Protein AF-A0A1C5CZY0-F1 (afdb_monomer_lite)

Secondary structure (DSSP, 8-state):
-----SS-SS--TT-TT--HHHHHHHHHHHHHHHHHHHHHHTTTTT---------S--STTTTTGGG-GGGS-GGGS--S--EEE-SSS-EEEPPPPPP-

Radius of gyration: 21.41 Å; chains: 1; bounding box: 54×57×52 Å

Sequence (100 aa):
MGGQGLGRLCAKPDDQGCCGLHAYGRAKLANLTYTLDLAQRLKGDGISVFAADPGGAVTAMTSGTMSSSRVVAPWLRPEGPWSLTFGPTLTVFAPRPDRP

pLDDT: mean 75.46, std 17.88, range [37.41, 98.31]

Foldseek 3Di:
DDDPPDPVPPDDPPCLFDAQQNVVVVVVVVVVVVQVVVQVVCVPVPDDTDDDDPPPDPDPVCVCCVVDPSNDRPVPDPDDDWDWDDDVDTDIDDDDDDDD

Structure (mmCIF, N/CA/C/O backbone):
data_AF-A0A1C5CZY0-F1
#
_entry.id   AF-A0A1C5CZY0-F1
#
loop_
_atom_site.group_PDB
_atom_site.id
_atom_site.type_symbol
_atom_site.label_atom_id
_atom_site.label_alt_id
_atom_site.label_comp_id
_atom_site.label_asym_id
_atom_site.label_entity_id
_atom_site.label_seq_id
_atom_site.pdbx_PDB_ins_code
_atom_site.Cartn_x
_atom_site.Cartn_y
_atom_site.Cartn_z
_atom_site.occupancy
_atom_site.B_iso_or_equiv
_atom_site.auth_seq_id
_atom_site.auth_comp_id
_atom_site.auth_asym_id
_atom_site.auth_atom_id
_atom_site.pdbx_PDB_model_num
ATOM 1 N N . MET A 1 1 ? -6.464 33.498 1.279 1.00 37.41 1 MET A N 1
ATOM 2 C CA . MET A 1 1 ? -7.053 32.326 0.590 1.00 37.41 1 MET A CA 1
ATOM 3 C C . MET A 1 1 ? -5.924 31.580 -0.110 1.00 37.41 1 MET A C 1
ATOM 5 O O . MET A 1 1 ? -5.470 32.035 -1.147 1.00 37.41 1 MET A O 1
ATOM 9 N N . GLY A 1 2 ? -5.379 30.523 0.501 1.00 38.50 2 GLY A N 1
ATOM 10 C CA . GLY A 1 2 ? -4.211 29.799 -0.014 1.00 38.50 2 GLY A CA 1
ATOM 11 C C . GLY A 1 2 ? -4.396 28.296 0.161 1.00 38.50 2 GLY A C 1
ATOM 12 O O . GLY A 1 2 ? -4.302 27.796 1.274 1.00 38.50 2 GLY A O 1
ATOM 13 N N . GLY A 1 3 ? -4.693 27.598 -0.935 1.00 40.91 3 GLY A N 1
ATOM 14 C CA . GLY A 1 3 ? -4.946 26.156 -0.974 1.00 40.91 3 GLY A CA 1
ATOM 15 C C . GLY A 1 3 ? -4.236 25.499 -2.156 1.00 40.91 3 GLY A C 1
ATOM 16 O O . GLY A 1 3 ? -4.886 24.945 -3.028 1.00 40.91 3 GLY A O 1
ATOM 17 N N . GLN A 1 4 ? -2.904 25.605 -2.213 1.00 45.34 4 GLN A N 1
ATOM 18 C CA . GLN A 1 4 ? -2.066 25.088 -3.316 1.00 45.34 4 GLN A CA 1
ATOM 19 C C . GLN A 1 4 ? -0.979 24.104 -2.820 1.00 45.34 4 GLN A C 1
ATOM 21 O O . GLN A 1 4 ? 0.080 23.977 -3.430 1.00 45.34 4 GLN A O 1
ATOM 26 N N . GLY A 1 5 ? -1.200 23.432 -1.683 1.00 45.41 5 GLY A N 1
ATOM 27 C CA . GLY A 1 5 ? -0.142 22.705 -0.960 1.00 45.41 5 GLY A CA 1
ATOM 28 C C . GLY A 1 5 ? -0.131 21.173 -1.044 1.00 45.41 5 GLY A C 1
ATOM 29 O O . GLY A 1 5 ? 0.789 20.577 -0.501 1.00 45.41 5 GLY A O 1
ATOM 30 N N . LEU A 1 6 ? -1.109 20.512 -1.677 1.00 47.62 6 LEU A N 1
ATOM 31 C CA . LEU A 1 6 ? -1.291 19.051 -1.523 1.00 47.62 6 LEU A CA 1
ATOM 32 C C . LEU A 1 6 ? -1.113 18.203 -2.796 1.00 47.62 6 LEU A C 1
ATOM 34 O O . LEU A 1 6 ? -1.116 16.981 -2.707 1.00 47.62 6 LEU A O 1
ATOM 38 N N . GLY A 1 7 ? -0.885 18.815 -3.963 1.00 38.94 7 GLY A N 1
ATOM 39 C CA . GLY A 1 7 ? -0.710 18.093 -5.238 1.00 38.94 7 GLY A CA 1
ATOM 40 C C . GLY A 1 7 ? 0.737 17.913 -5.720 1.00 38.94 7 GLY A C 1
ATOM 41 O O . GLY A 1 7 ? 0.964 17.327 -6.772 1.00 38.94 7 GLY A O 1
ATOM 42 N N . ARG A 1 8 ? 1.736 18.431 -4.994 1.00 48.31 8 ARG A N 1
ATOM 43 C CA . ARG A 1 8 ? 3.122 18.582 -5.479 1.00 48.31 8 ARG A CA 1
ATOM 44 C C . ARG A 1 8 ? 4.098 17.660 -4.755 1.00 48.31 8 ARG A C 1
ATOM 46 O O . ARG A 1 8 ? 5.094 18.118 -4.209 1.00 48.31 8 ARG A O 1
ATOM 53 N N . LEU A 1 9 ? 3.794 16.366 -4.704 1.00 53.12 9 LEU A N 1
ATOM 54 C CA . LEU A 1 9 ? 4.734 15.402 -4.127 1.00 53.12 9 LEU A CA 1
ATOM 55 C C . LEU A 1 9 ? 5.623 14.727 -5.171 1.00 53.12 9 LEU A C 1
ATOM 57 O O . LEU A 1 9 ? 6.772 14.475 -4.838 1.00 53.12 9 LEU A O 1
ATOM 61 N N . CYS A 1 10 ? 5.163 14.532 -6.412 1.00 52.97 10 CYS A N 1
ATOM 62 C CA . CYS A 1 10 ? 5.999 14.110 -7.546 1.00 52.97 10 CYS A CA 1
ATOM 63 C C . CYS A 1 10 ? 5.348 14.601 -8.854 1.00 52.97 10 CYS A C 1
ATOM 65 O O . CYS A 1 10 ? 4.599 13.867 -9.491 1.00 52.97 10 CYS A O 1
ATOM 67 N N . ALA A 1 11 ? 5.528 15.877 -9.200 1.00 48.94 11 ALA A N 1
ATOM 68 C CA . ALA A 1 11 ? 4.961 16.456 -10.421 1.00 48.94 11 ALA A CA 1
ATOM 69 C C . ALA A 1 11 ? 5.825 17.620 -10.923 1.00 48.94 11 ALA A C 1
ATOM 71 O O . ALA A 1 11 ? 5.367 18.757 -11.053 1.00 48.94 11 ALA A O 1
ATOM 72 N N . LYS A 1 12 ? 7.096 17.334 -11.201 1.00 47.56 12 LYS A N 1
ATOM 73 C CA . LYS A 1 12 ? 7.843 18.046 -12.228 1.00 47.56 12 LYS A CA 1
ATOM 74 C C . LYS A 1 12 ? 8.507 17.047 -13.185 1.00 47.56 12 LYS A C 1
ATOM 76 O O . LYS A 1 12 ? 8.934 15.981 -12.744 1.00 47.56 12 LYS A O 1
ATOM 81 N N . PRO A 1 13 ? 8.556 17.355 -14.494 1.00 44.75 13 PRO A N 1
ATOM 82 C CA . PRO A 1 13 ? 9.091 16.457 -15.520 1.00 44.75 13 PRO A CA 1
ATOM 83 C C . PRO A 1 13 ? 10.607 16.193 -15.407 1.00 44.75 13 PRO A C 1
ATOM 85 O O . PRO A 1 13 ? 11.113 15.328 -16.116 1.00 44.75 13 PRO A O 1
ATOM 88 N N . ASP A 1 14 ? 11.312 16.884 -14.507 1.00 54.09 14 ASP A N 1
ATOM 89 C CA . ASP A 1 14 ? 12.742 16.764 -14.204 1.00 54.09 14 ASP A CA 1
ATOM 90 C C . ASP A 1 14 ? 13.054 16.222 -12.788 1.00 54.09 14 ASP A C 1
ATOM 92 O O . ASP A 1 14 ? 14.227 16.119 -12.427 1.00 54.09 14 ASP A O 1
ATOM 96 N N . ASP A 1 15 ? 12.053 15.799 -11.999 1.00 53.56 15 ASP A N 1
ATOM 97 C CA . ASP A 1 15 ? 12.274 15.169 -10.686 1.00 53.56 15 ASP A CA 1
ATOM 98 C C . ASP A 1 15 ? 12.835 13.738 -10.853 1.00 53.56 15 ASP A C 1
ATOM 100 O O . ASP A 1 15 ? 12.128 12.735 -10.736 1.00 53.56 15 ASP A O 1
ATOM 104 N N . GLN A 1 16 ? 14.145 13.624 -11.082 1.00 53.25 16 GLN A N 1
ATOM 105 C CA . GLN A 1 16 ? 14.907 12.366 -11.183 1.00 53.25 16 GLN A CA 1
ATOM 106 C C . GLN A 1 16 ? 14.890 11.504 -9.892 1.00 53.25 16 GLN A C 1
ATOM 108 O O . GLN A 1 16 ? 15.578 10.491 -9.813 1.00 53.25 16 GLN A O 1
ATOM 113 N N . GLY A 1 17 ? 14.109 11.868 -8.867 1.00 55.59 17 GLY A N 1
ATOM 114 C CA . GLY A 1 17 ? 14.106 11.219 -7.550 1.00 55.59 17 GLY A CA 1
ATOM 115 C C . GLY A 1 17 ? 12.846 10.430 -7.177 1.00 55.59 17 GLY A C 1
ATOM 116 O O . GLY A 1 17 ? 12.878 9.698 -6.192 1.00 55.59 17 GLY A O 1
ATOM 117 N N . CYS A 1 18 ? 11.733 10.544 -7.914 1.00 64.31 18 CYS A N 1
ATOM 118 C CA . CYS A 1 18 ? 10.476 9.887 -7.532 1.00 64.31 18 CYS A CA 1
ATOM 119 C C . CYS A 1 18 ? 9.950 8.954 -8.627 1.00 64.31 18 CYS A C 1
ATOM 121 O O . CYS A 1 18 ? 9.295 9.380 -9.575 1.00 64.31 18 CYS A O 1
ATOM 123 N N . CYS A 1 19 ? 10.220 7.657 -8.487 1.00 81.31 19 CYS A N 1
ATOM 124 C CA . CYS A 1 19 ? 9.630 6.630 -9.342 1.00 81.31 19 CYS A CA 1
ATOM 125 C C . CYS A 1 19 ? 8.213 6.239 -8.889 1.00 81.31 19 CYS A C 1
ATOM 127 O O . CYS A 1 19 ? 7.793 6.527 -7.766 1.00 81.31 19 CYS A O 1
ATOM 129 N N . GLY A 1 20 ? 7.481 5.536 -9.757 1.00 83.44 20 GLY A N 1
ATOM 130 C CA . GLY A 1 20 ? 6.131 5.045 -9.473 1.00 83.44 20 GLY A CA 1
ATOM 131 C C . GLY A 1 20 ? 6.052 4.205 -8.193 1.00 83.44 20 GLY A C 1
ATOM 132 O O . GLY A 1 20 ? 5.158 4.433 -7.382 1.00 83.44 20 GLY A O 1
ATOM 133 N N . LEU A 1 21 ? 7.021 3.312 -7.947 1.00 86.06 21 LEU A N 1
ATOM 134 C CA . LEU A 1 21 ? 7.091 2.542 -6.698 1.00 86.06 21 LEU A CA 1
ATOM 135 C C . LEU A 1 21 ? 7.399 3.408 -5.477 1.00 86.06 21 LEU A C 1
ATOM 137 O O . LEU A 1 21 ? 6.932 3.093 -4.389 1.00 86.06 21 LEU A O 1
ATOM 141 N N . HIS A 1 22 ? 8.136 4.508 -5.631 1.00 85.75 22 HIS A N 1
ATOM 142 C CA . HIS A 1 22 ? 8.411 5.423 -4.525 1.00 85.75 22 HIS A CA 1
ATOM 143 C C . HIS A 1 22 ? 7.146 6.188 -4.110 1.00 85.75 22 HIS A C 1
ATOM 145 O O . HIS A 1 22 ? 6.787 6.208 -2.931 1.00 85.75 22 HIS A O 1
ATOM 151 N N . ALA A 1 23 ? 6.421 6.759 -5.077 1.00 87.50 23 ALA A N 1
ATOM 152 C CA . ALA A 1 23 ? 5.139 7.411 -4.815 1.00 87.50 23 ALA A CA 1
ATOM 153 C C . ALA A 1 23 ? 4.109 6.424 -4.233 1.00 87.50 23 ALA A C 1
ATOM 155 O O . ALA A 1 23 ? 3.464 6.721 -3.225 1.00 87.50 23 ALA A O 1
ATOM 156 N N . TYR A 1 24 ? 4.005 5.228 -4.821 1.00 87.81 24 TYR A N 1
ATOM 157 C CA . TYR A 1 24 ? 3.128 4.159 -4.341 1.00 87.81 24 TYR A CA 1
ATOM 158 C C . TYR A 1 24 ? 3.504 3.690 -2.930 1.00 87.81 24 TYR A C 1
ATOM 160 O O . TYR A 1 24 ? 2.637 3.567 -2.066 1.00 87.81 24 TYR A O 1
ATOM 168 N N . GLY A 1 25 ? 4.800 3.504 -2.665 1.00 90.50 25 GLY A N 1
ATOM 169 C CA . GLY A 1 25 ? 5.328 3.116 -1.361 1.00 90.50 25 GLY A CA 1
ATOM 170 C C . GLY A 1 25 ? 4.965 4.124 -0.274 1.00 90.50 25 GLY A C 1
ATOM 171 O O . GLY A 1 25 ? 4.471 3.736 0.780 1.00 90.50 25 GLY A O 1
ATOM 172 N N 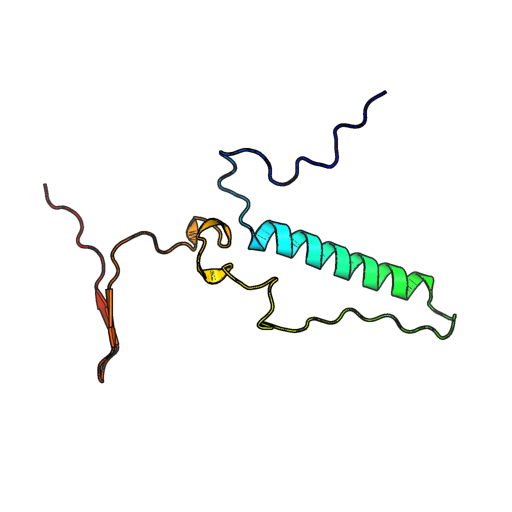. ARG A 1 26 ? 5.093 5.429 -0.548 1.00 92.81 26 ARG A N 1
ATOM 173 C CA . ARG A 1 26 ? 4.665 6.477 0.394 1.00 92.81 26 ARG A CA 1
ATOM 174 C C . ARG A 1 26 ? 3.170 6.428 0.696 1.00 92.81 26 ARG A C 1
ATOM 176 O O . ARG A 1 26 ? 2.785 6.572 1.854 1.00 92.81 26 ARG A O 1
ATOM 183 N N . ALA A 1 27 ? 2.336 6.213 -0.319 1.00 93.00 27 ALA A N 1
ATOM 184 C CA . ALA A 1 27 ? 0.894 6.083 -0.122 1.00 93.00 27 ALA A CA 1
ATOM 185 C C . ALA A 1 27 ? 0.546 4.844 0.724 1.00 93.00 27 ALA A C 1
ATOM 187 O O . ALA A 1 27 ? -0.276 4.927 1.636 1.00 93.00 27 ALA A O 1
ATOM 188 N N . LYS A 1 28 ? 1.208 3.707 0.477 1.00 91.94 28 LYS A N 1
ATOM 189 C CA . LYS A 1 28 ? 1.025 2.480 1.266 1.00 91.94 28 LYS A CA 1
ATOM 190 C C . LYS A 1 28 ? 1.500 2.632 2.706 1.00 91.94 28 LYS A C 1
ATOM 192 O O . LYS A 1 28 ? 0.804 2.175 3.607 1.00 91.94 28 LYS A O 1
ATOM 197 N N . LEU A 1 29 ? 2.615 3.323 2.934 1.00 95.56 29 LEU A N 1
ATOM 198 C CA . LEU A 1 29 ? 3.066 3.652 4.284 1.00 95.56 29 LEU A CA 1
ATOM 199 C C . LEU A 1 29 ? 2.042 4.522 5.010 1.00 95.56 29 LEU A C 1
ATOM 201 O O . LEU A 1 29 ? 1.668 4.177 6.121 1.00 95.56 29 LEU A O 1
ATOM 205 N N . ALA A 1 30 ? 1.515 5.572 4.374 1.00 96.31 30 ALA A N 1
ATOM 206 C CA . ALA A 1 30 ? 0.466 6.398 4.976 1.00 96.31 30 ALA A CA 1
ATOM 207 C C . ALA A 1 30 ? -0.789 5.582 5.342 1.00 96.31 30 ALA A C 1
ATOM 209 O O . ALA A 1 30 ? -1.352 5.775 6.418 1.00 96.31 30 ALA A O 1
ATOM 210 N N . ASN A 1 31 ? -1.192 4.635 4.486 1.00 95.50 31 ASN A N 1
ATOM 211 C CA . ASN A 1 31 ? -2.284 3.708 4.786 1.00 95.50 31 ASN A CA 1
ATOM 212 C C . ASN A 1 31 ? -1.992 2.836 6.025 1.00 95.50 31 ASN A C 1
ATOM 214 O O . ASN A 1 31 ? -2.871 2.654 6.866 1.00 95.50 31 ASN A O 1
ATOM 218 N N . LEU A 1 32 ? -0.762 2.328 6.177 1.00 97.19 32 LEU A N 1
ATOM 219 C CA . LEU A 1 32 ? -0.357 1.573 7.370 1.00 97.19 32 LEU A CA 1
ATOM 220 C C . LEU A 1 32 ? -0.388 2.440 8.630 1.00 97.19 32 LEU A C 1
ATOM 222 O O . LEU A 1 32 ? -0.962 2.026 9.634 1.00 97.19 32 LEU A O 1
ATOM 226 N N . THR A 1 33 ? 0.167 3.653 8.577 1.00 98.19 33 THR A N 1
ATOM 227 C CA . THR A 1 33 ? 0.153 4.572 9.723 1.00 98.19 33 THR A CA 1
ATOM 228 C C . THR A 1 33 ? -1.275 4.898 10.148 1.00 98.19 33 THR A C 1
ATOM 230 O O . THR A 1 33 ? -1.581 4.887 11.337 1.00 98.19 33 THR A O 1
ATOM 233 N N . TYR A 1 34 ? -2.165 5.127 9.179 1.00 98.00 34 TYR A N 1
ATOM 234 C CA . TYR A 1 34 ? -3.581 5.364 9.438 1.00 98.00 34 TYR A CA 1
ATOM 235 C C . TYR A 1 34 ? -4.274 4.147 10.059 1.00 98.00 34 TYR A C 1
ATOM 237 O O . TYR A 1 34 ? -5.031 4.294 11.011 1.00 98.00 34 TYR A O 1
ATOM 245 N N . THR A 1 35 ? -3.989 2.941 9.564 1.00 98.25 35 THR A N 1
ATOM 246 C CA . THR A 1 35 ? -4.546 1.697 10.118 1.00 98.25 35 THR A CA 1
ATOM 247 C C . THR A 1 35 ? -4.151 1.526 11.588 1.00 98.25 35 THR A C 1
ATOM 249 O O . THR A 1 35 ? -4.989 1.17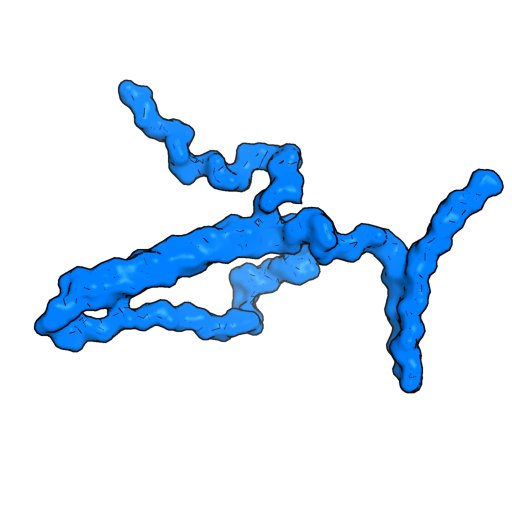8 12.417 1.00 98.25 35 THR A O 1
ATOM 252 N N . LEU A 1 36 ? -2.887 1.809 11.925 1.00 98.00 36 LEU A N 1
ATOM 253 C CA . LEU A 1 36 ? -2.383 1.739 13.298 1.00 98.00 36 LEU A CA 1
ATOM 254 C C . LEU A 1 36 ? -3.021 2.801 14.205 1.00 98.00 36 LEU A C 1
ATOM 256 O O . LEU A 1 36 ? -3.409 2.483 15.327 1.00 98.00 36 LEU A O 1
ATOM 260 N N . ASP A 1 37 ? -3.171 4.037 13.721 1.00 98.31 37 ASP A N 1
ATOM 261 C CA . ASP A 1 37 ? -3.866 5.108 14.448 1.00 98.31 37 ASP A CA 1
ATOM 262 C C . ASP A 1 37 ? -5.347 4.760 14.679 1.00 98.31 37 ASP A C 1
ATOM 264 O O . ASP A 1 37 ? -5.863 4.894 15.789 1.00 98.31 37 ASP A O 1
ATOM 268 N N . LEU A 1 38 ? -6.026 4.219 13.665 1.00 98.06 38 LEU A N 1
ATOM 269 C CA . LEU A 1 38 ? -7.416 3.780 13.775 1.00 98.06 38 LEU A CA 1
ATOM 270 C C . LEU A 1 38 ? -7.576 2.644 14.794 1.00 98.06 38 LEU A C 1
ATOM 272 O O . LEU A 1 38 ? -8.504 2.674 15.601 1.00 98.06 38 LEU A O 1
ATOM 276 N N . ALA A 1 39 ? -6.652 1.680 14.804 1.00 98.31 39 ALA A N 1
ATOM 277 C CA . ALA A 1 39 ? -6.641 0.605 15.792 1.00 98.31 39 ALA A CA 1
ATOM 278 C C . ALA A 1 39 ? -6.494 1.136 17.229 1.00 98.31 39 ALA A C 1
ATOM 280 O O . ALA A 1 39 ? -7.101 0.592 18.149 1.00 98.31 39 ALA A O 1
ATOM 281 N N . GLN A 1 40 ? -5.719 2.208 17.435 1.00 98.06 40 GLN A N 1
ATOM 282 C CA . GLN A 1 40 ? -5.601 2.849 18.748 1.00 98.06 40 GLN A CA 1
ATOM 283 C C . GLN A 1 40 ? -6.889 3.563 19.161 1.00 98.06 40 GLN A C 1
ATOM 285 O O . GLN A 1 40 ? -7.291 3.454 20.318 1.00 98.06 40 GLN A O 1
ATOM 290 N N . ARG A 1 41 ? -7.548 4.265 18.233 1.00 97.94 41 ARG A N 1
ATOM 291 C CA . ARG A 1 41 ? -8.791 5.002 18.514 1.00 97.94 41 ARG A CA 1
ATOM 292 C C . ARG A 1 41 ? -9.961 4.094 18.877 1.00 97.94 41 ARG A C 1
ATOM 294 O O . ARG A 1 41 ? -10.754 4.475 19.723 1.00 97.94 41 ARG A O 1
ATOM 301 N N . LEU A 1 42 ? -10.047 2.917 18.257 1.00 98.12 42 LEU A N 1
ATOM 302 C CA . LEU A 1 42 ? -11.124 1.940 18.482 1.00 98.12 42 LEU A CA 1
ATOM 303 C C . LEU A 1 42 ? -10.788 0.915 19.576 1.00 98.12 42 LEU A C 1
ATOM 305 O O . LEU A 1 42 ? -11.467 -0.103 19.743 1.00 98.12 42 LEU A O 1
ATOM 309 N N . LYS A 1 43 ? -9.699 1.139 20.318 1.00 96.69 43 LYS A N 1
ATOM 310 C CA . LYS A 1 43 ? -9.267 0.228 21.370 1.00 96.69 43 LYS A CA 1
ATOM 311 C C . LYS A 1 43 ? -10.288 0.232 22.509 1.00 96.69 43 LYS A C 1
ATOM 313 O O . LYS A 1 43 ? -10.427 1.220 23.218 1.00 96.69 43 LYS A O 1
ATOM 318 N N . GLY A 1 44 ? -10.920 -0.918 22.731 1.00 96.19 44 GLY A N 1
ATOM 319 C CA . GLY A 1 44 ? -11.961 -1.092 23.752 1.00 96.19 44 GLY A CA 1
ATOM 320 C C . GLY A 1 44 ? -13.375 -1.197 23.180 1.00 96.19 44 GLY A C 1
ATOM 321 O O . GLY A 1 44 ? -14.260 -1.670 23.883 1.00 96.19 44 GLY A O 1
ATOM 322 N N . ASP A 1 45 ? -13.560 -0.895 21.892 1.00 96.81 45 ASP A N 1
ATOM 323 C CA . ASP A 1 45 ? -14.871 -0.933 21.227 1.00 96.81 45 ASP A CA 1
ATOM 324 C C . ASP A 1 45 ? -15.235 -2.332 20.688 1.00 96.81 45 ASP A C 1
ATOM 326 O O . ASP A 1 45 ? -16.242 -2.511 20.007 1.00 96.81 45 ASP A O 1
ATOM 330 N N . GLY A 1 46 ? -14.395 -3.343 20.942 1.00 96.69 46 GLY A N 1
ATOM 331 C CA . GLY A 1 46 ? -14.558 -4.701 20.406 1.00 96.69 46 GLY A CA 1
ATOM 332 C C . GLY A 1 46 ? -14.240 -4.842 18.908 1.00 96.69 46 GLY A C 1
ATOM 333 O O . GLY A 1 46 ? -14.419 -5.921 18.348 1.00 96.69 46 GLY A O 1
ATOM 334 N N . ILE A 1 47 ? -13.745 -3.783 18.257 1.00 97.44 47 ILE A N 1
ATOM 335 C CA . ILE A 1 47 ? -13.400 -3.760 16.828 1.00 97.44 47 ILE A CA 1
ATOM 336 C C . ILE A 1 47 ? -11.903 -4.033 16.642 1.00 97.44 47 ILE A C 1
ATOM 338 O O . ILE A 1 47 ? -11.060 -3.428 17.300 1.00 97.44 47 ILE A O 1
ATOM 342 N N . SER A 1 48 ? -11.567 -4.922 15.704 1.00 96.69 48 SER A N 1
ATOM 343 C CA . SER A 1 48 ? -10.184 -5.176 15.276 1.00 96.69 48 SER A CA 1
ATOM 344 C C . SER A 1 48 ? -9.932 -4.588 13.890 1.00 96.69 48 SER A C 1
ATOM 346 O O . SER A 1 48 ? -10.762 -4.732 12.994 1.00 96.69 48 SER A O 1
ATOM 348 N N . VAL A 1 49 ? -8.780 -3.943 13.707 1.00 97.69 49 VAL A N 1
ATOM 349 C CA . VAL A 1 49 ? -8.411 -3.250 12.465 1.00 97.69 49 VAL A CA 1
ATOM 350 C C . VAL A 1 49 ? -7.121 -3.852 11.916 1.00 97.69 49 VAL A C 1
ATOM 352 O O . VAL A 1 49 ? -6.141 -3.990 12.647 1.00 97.69 49 VAL A O 1
ATOM 355 N N . PHE A 1 50 ? -7.109 -4.183 10.624 1.00 96.25 50 PHE A N 1
ATOM 356 C CA . PHE A 1 50 ? -5.972 -4.816 9.958 1.00 96.25 50 PHE A CA 1
ATOM 357 C C . PHE A 1 50 ? -5.685 -4.165 8.607 1.00 96.25 50 PHE A C 1
ATOM 359 O O . PHE A 1 50 ? -6.604 -3.811 7.869 1.00 96.25 50 PHE A O 1
ATOM 366 N N . ALA A 1 51 ? -4.402 -4.072 8.261 1.00 95.94 51 ALA A N 1
ATOM 367 C CA . ALA A 1 51 ? -3.964 -3.807 6.900 1.00 95.94 51 ALA A CA 1
ATOM 368 C C . ALA A 1 51 ? -3.546 -5.132 6.258 1.00 95.94 51 ALA A C 1
ATOM 370 O O . ALA A 1 51 ? -2.784 -5.893 6.851 1.00 95.94 51 ALA A O 1
ATOM 371 N N . ALA A 1 52 ? -4.032 -5.391 5.048 1.00 93.44 52 ALA A N 1
ATOM 372 C CA . ALA A 1 52 ? -3.685 -6.576 4.278 1.00 93.44 52 ALA A CA 1
ATOM 373 C C . ALA A 1 52 ? -2.889 -6.179 3.033 1.00 93.44 52 ALA A C 1
ATOM 375 O O . ALA A 1 52 ? -3.241 -5.218 2.341 1.00 93.44 52 ALA A O 1
ATOM 376 N N . ASP A 1 53 ? -1.836 -6.939 2.744 1.00 90.75 53 ASP A N 1
ATOM 377 C CA . ASP A 1 53 ? -1.117 -6.862 1.479 1.00 90.75 53 ASP A CA 1
ATOM 378 C C . ASP A 1 53 ? -1.467 -8.090 0.624 1.00 90.75 53 ASP A C 1
ATOM 380 O O . ASP A 1 53 ? -1.260 -9.218 1.073 1.00 90.75 53 ASP A O 1
ATOM 384 N N . PRO A 1 54 ? -2.024 -7.905 -0.585 1.00 87.69 54 PRO A N 1
ATOM 385 C CA . PRO A 1 54 ? -2.404 -9.015 -1.455 1.00 87.69 54 PRO A CA 1
ATOM 386 C C . PRO A 1 54 ? -1.208 -9.657 -2.185 1.00 87.69 54 PRO A C 1
ATOM 388 O O . PRO A 1 54 ? -1.413 -10.552 -3.005 1.00 87.69 54 PRO A O 1
ATOM 391 N N . GLY A 1 55 ? 0.026 -9.203 -1.942 1.00 86.06 55 GLY A N 1
ATOM 392 C CA . GLY A 1 55 ? 1.209 -9.624 -2.681 1.00 86.06 55 GLY A CA 1
ATOM 393 C C . GLY A 1 55 ? 1.206 -9.157 -4.141 1.00 86.06 55 GLY A C 1
ATOM 394 O O . GLY A 1 55 ? 0.473 -8.247 -4.539 1.00 86.06 55 GLY A O 1
ATOM 395 N N . GLY A 1 56 ? 2.042 -9.795 -4.967 1.00 81.88 56 GLY A N 1
ATOM 396 C CA . GLY A 1 56 ? 2.158 -9.539 -6.409 1.00 81.88 56 GLY A CA 1
ATOM 397 C C . GLY A 1 56 ? 0.962 -10.055 -7.215 1.00 81.88 56 GLY A C 1
ATOM 398 O O . GLY A 1 56 ? 1.119 -10.922 -8.071 1.00 81.88 56 GLY A O 1
ATOM 399 N N . ALA A 1 57 ? -0.238 -9.554 -6.928 1.00 85.50 57 ALA A N 1
ATOM 400 C CA . ALA A 1 57 ? -1.467 -9.987 -7.578 1.00 85.50 57 ALA A CA 1
ATOM 401 C C . ALA A 1 57 ? -1.534 -9.523 -9.043 1.00 85.50 57 ALA A C 1
ATOM 403 O O . ALA A 1 57 ? -1.307 -8.351 -9.366 1.00 85.50 57 ALA A O 1
ATOM 404 N N . VAL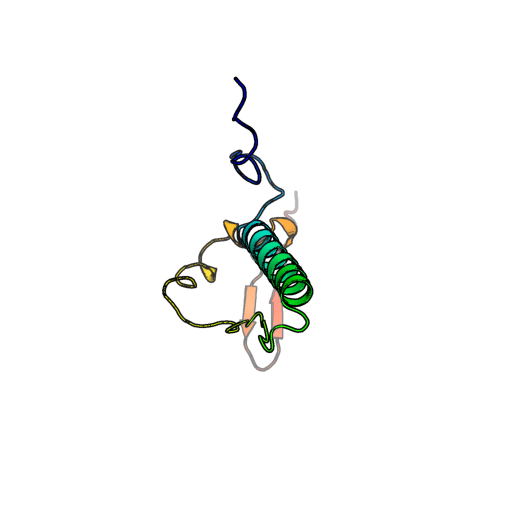 A 1 58 ? -1.902 -10.441 -9.939 1.00 85.81 58 VAL A N 1
ATOM 405 C CA . VAL A 1 58 ? -2.096 -10.154 -11.366 1.00 85.81 58 VAL A CA 1
ATOM 406 C C . VAL A 1 58 ? -3.486 -9.552 -11.554 1.00 85.81 58 VAL A C 1
ATOM 408 O O . VAL A 1 58 ? -4.491 -10.256 -11.595 1.00 85.81 58 VAL A O 1
ATOM 411 N N . THR A 1 59 ? -3.542 -8.225 -11.619 1.00 84.94 59 THR A N 1
ATOM 412 C CA . THR A 1 59 ? -4.774 -7.445 -11.786 1.00 84.94 59 THR A CA 1
ATOM 413 C C . THR A 1 59 ? -4.522 -6.310 -12.775 1.00 84.94 59 THR A C 1
ATOM 415 O O . THR A 1 59 ? -3.377 -6.017 -13.116 1.00 84.94 59 THR A O 1
ATOM 418 N N . ALA A 1 60 ? -5.572 -5.600 -13.192 1.00 88.62 60 ALA A N 1
ATOM 419 C CA . ALA A 1 60 ? -5.415 -4.411 -14.033 1.00 88.62 60 ALA A CA 1
ATOM 420 C C . ALA A 1 60 ? -4.503 -3.332 -13.401 1.00 88.62 60 ALA A C 1
ATOM 422 O O . ALA A 1 60 ? -3.885 -2.563 -14.130 1.00 88.62 60 ALA A O 1
ATOM 423 N N . MET A 1 61 ? -4.365 -3.296 -12.065 1.00 80.50 61 MET A N 1
ATOM 424 C CA . MET A 1 61 ? -3.447 -2.384 -11.362 1.00 80.50 61 MET A CA 1
ATOM 425 C C . MET A 1 61 ? -1.970 -2.680 -11.668 1.00 80.50 61 MET A C 1
ATOM 427 O O . MET A 1 61 ? -1.156 -1.760 -11.662 1.00 80.50 61 MET A O 1
ATOM 431 N N . THR A 1 62 ? -1.624 -3.948 -11.914 1.00 80.00 62 THR A N 1
ATOM 432 C CA . THR A 1 62 ? -0.249 -4.399 -12.185 1.00 80.00 62 THR A CA 1
ATOM 433 C C . THR A 1 62 ? 0.047 -4.560 -13.682 1.00 80.00 62 THR A C 1
ATOM 435 O O . THR A 1 62 ? 1.201 -4.769 -14.071 1.00 80.00 62 THR A O 1
ATOM 438 N N . SER A 1 63 ? -0.961 -4.405 -14.552 1.00 81.06 63 SER A N 1
ATOM 439 C CA . SER A 1 63 ? -0.783 -4.400 -16.008 1.00 81.06 63 SER A CA 1
ATOM 440 C C . SER A 1 63 ? 0.126 -3.254 -16.456 1.00 81.06 63 SER A C 1
ATOM 442 O O . SER A 1 63 ? -0.117 -2.085 -16.171 1.00 81.06 63 SER A O 1
ATOM 444 N N . GLY A 1 64 ? 1.194 -3.591 -17.182 1.00 74.19 64 GLY A N 1
ATOM 445 C CA . GLY A 1 64 ? 2.152 -2.616 -17.714 1.00 74.19 64 GLY A CA 1
ATOM 446 C C . GLY A 1 64 ? 3.116 -2.022 -16.679 1.00 74.19 64 GLY A C 1
ATOM 447 O O . GLY A 1 64 ? 4.042 -1.310 -17.065 1.00 74.19 64 GLY A O 1
ATOM 448 N N . THR A 1 65 ? 2.978 -2.351 -15.387 1.00 74.69 65 THR A N 1
ATOM 449 C CA . THR A 1 65 ? 3.901 -1.909 -14.327 1.00 74.69 65 THR A CA 1
ATOM 450 C C . THR A 1 65 ? 5.339 -2.361 -14.602 1.00 74.69 65 THR A C 1
ATOM 452 O O . THR A 1 65 ? 6.269 -1.581 -14.424 1.00 74.69 65 THR A O 1
ATOM 455 N N . MET A 1 66 ? 5.542 -3.582 -15.110 1.00 70.69 66 MET A N 1
ATOM 456 C CA . MET A 1 66 ? 6.881 -4.073 -15.485 1.00 70.69 66 MET A CA 1
ATOM 457 C C . MET A 1 66 ? 7.366 -3.579 -16.856 1.00 70.69 66 MET A C 1
ATOM 459 O O . MET A 1 66 ? 8.526 -3.770 -17.202 1.00 70.69 66 MET A O 1
ATOM 463 N N . SER A 1 67 ? 6.505 -2.925 -17.637 1.00 77.06 67 SER A N 1
ATOM 464 C CA . SER A 1 67 ? 6.822 -2.441 -18.988 1.00 77.06 67 SER A CA 1
ATOM 465 C C . SER A 1 67 ? 7.319 -0.991 -19.006 1.00 77.06 67 SER A C 1
ATOM 467 O O . SER A 1 67 ? 7.659 -0.475 -20.067 1.00 77.06 67 SER A O 1
ATOM 469 N N . SER A 1 68 ? 7.356 -0.312 -17.853 1.00 77.12 68 SER A N 1
ATOM 470 C CA . SER A 1 68 ? 7.721 1.102 -17.747 1.00 77.12 68 SER A CA 1
ATOM 471 C C . SER A 1 68 ? 8.893 1.317 -16.795 1.00 77.12 68 SER A C 1
ATOM 473 O O . SER A 1 68 ? 8.801 1.069 -15.593 1.00 77.12 68 SER A O 1
ATOM 475 N N . SER A 1 69 ? 9.982 1.894 -17.305 1.00 70.75 69 SER A N 1
ATOM 476 C CA . SER A 1 69 ? 11.152 2.266 -16.498 1.00 70.75 69 SER A CA 1
ATOM 477 C C . SER A 1 69 ? 10.832 3.321 -15.433 1.00 70.75 69 SER A C 1
ATOM 479 O O . SER A 1 69 ? 11.525 3.412 -14.422 1.00 70.75 69 SER A O 1
ATOM 481 N N . ARG A 1 70 ? 9.738 4.082 -15.591 1.00 79.12 70 ARG A N 1
ATOM 482 C CA . ARG A 1 70 ? 9.290 5.091 -14.613 1.00 79.12 70 ARG A CA 1
ATOM 483 C C . ARG A 1 70 ? 8.832 4.487 -13.283 1.00 79.12 70 ARG A C 1
ATOM 485 O O . ARG A 1 70 ? 8.709 5.219 -12.305 1.00 79.12 70 ARG A O 1
ATOM 492 N N . VAL A 1 71 ? 8.596 3.177 -13.228 1.00 81.75 71 VAL A N 1
ATOM 493 C CA . VAL A 1 71 ? 8.166 2.464 -12.018 1.00 81.75 71 VAL A CA 1
ATOM 494 C C . VAL A 1 71 ? 9.315 2.274 -11.025 1.00 81.75 71 VAL A C 1
ATOM 496 O O . VAL A 1 71 ? 9.089 2.360 -9.821 1.00 81.75 71 VAL A O 1
ATOM 499 N N . VAL A 1 72 ? 10.546 2.118 -11.512 1.00 79.00 72 VAL A N 1
ATOM 500 C CA . VAL A 1 72 ? 11.764 1.912 -10.715 1.00 79.00 72 VAL A CA 1
ATOM 501 C C . VAL A 1 72 ? 12.630 3.179 -10.693 1.00 79.00 72 VAL A C 1
ATOM 503 O O . VAL A 1 72 ? 12.592 4.004 -11.617 1.00 79.00 72 VAL A O 1
ATOM 506 N N . ALA A 1 73 ? 13.358 3.380 -9.591 1.00 75.00 73 ALA A N 1
ATOM 507 C CA . ALA A 1 73 ? 14.245 4.528 -9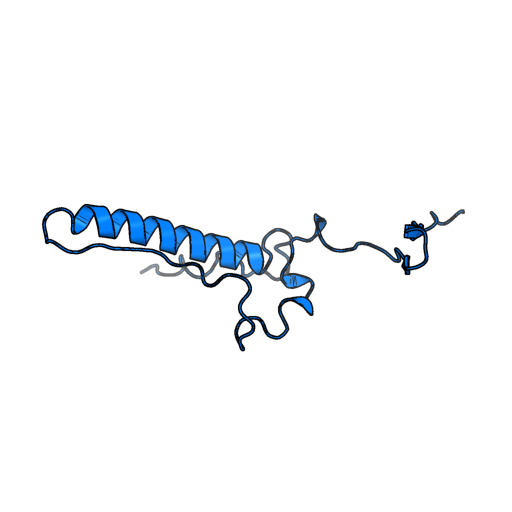.420 1.00 75.00 73 ALA A CA 1
ATOM 508 C C . ALA A 1 73 ? 15.356 4.517 -10.482 1.00 75.00 73 ALA A C 1
ATOM 510 O O . ALA A 1 73 ? 15.777 3.423 -10.859 1.00 75.00 73 ALA A O 1
ATOM 511 N N . PRO A 1 74 ? 15.834 5.683 -10.962 1.00 75.75 74 PRO A N 1
ATOM 512 C CA . PRO A 1 74 ? 16.816 5.735 -12.041 1.00 75.75 74 PRO A CA 1
ATOM 513 C C . PRO A 1 74 ? 18.023 4.833 -11.803 1.00 75.75 74 PRO A C 1
ATOM 515 O O . PRO A 1 74 ? 18.210 3.926 -12.582 1.00 75.75 74 PRO A O 1
ATOM 518 N N . TRP A 1 75 ? 18.704 4.920 -10.659 1.00 71.31 75 TRP A N 1
ATOM 519 C CA . TRP A 1 75 ? 19.896 4.107 -10.344 1.00 71.31 75 TRP A CA 1
ATOM 520 C C . TRP A 1 75 ? 19.678 2.581 -10.239 1.00 71.31 75 T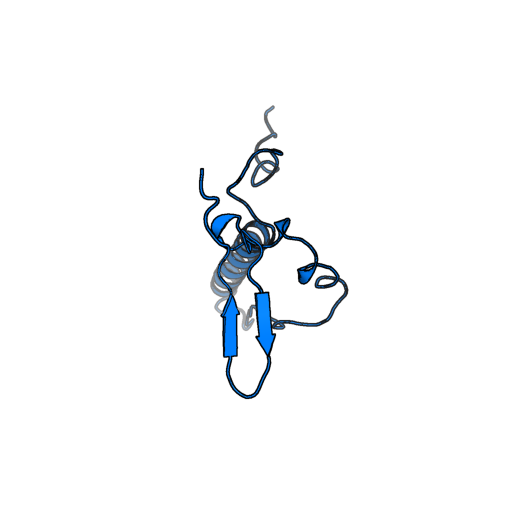RP A C 1
ATOM 522 O O . TRP A 1 75 ? 20.632 1.838 -10.030 1.00 71.31 75 TRP A O 1
ATOM 532 N N . LEU A 1 76 ? 18.432 2.108 -10.320 1.00 73.81 76 LEU A N 1
ATOM 533 C CA . LEU A 1 76 ? 18.055 0.689 -10.356 1.00 73.81 76 LEU A CA 1
ATOM 534 C C . LEU A 1 76 ? 17.578 0.260 -11.752 1.00 73.81 76 LEU A C 1
ATOM 536 O O . LEU A 1 76 ? 17.175 -0.890 -11.942 1.00 73.81 76 LEU A O 1
ATOM 540 N N . ARG A 1 77 ? 17.565 1.175 -12.725 1.00 79.56 77 ARG A N 1
ATOM 541 C CA . ARG A 1 77 ? 17.251 0.843 -14.106 1.00 79.56 77 ARG A CA 1
ATOM 542 C C . ARG A 1 77 ? 18.453 0.138 -14.716 1.00 79.56 77 ARG A C 1
ATOM 544 O O . ARG A 1 77 ? 19.595 0.451 -14.399 1.00 79.56 77 ARG A O 1
ATOM 551 N N . PRO A 1 78 ? 18.212 -0.831 -15.596 1.00 70.31 78 PRO A N 1
ATOM 552 C CA . PRO A 1 78 ? 19.285 -1.398 -16.383 1.00 70.31 78 PRO A CA 1
ATOM 553 C C . PRO A 1 78 ? 19.885 -0.340 -17.323 1.00 70.31 78 PRO A C 1
ATOM 555 O O . PRO A 1 78 ? 19.347 -0.079 -18.396 1.00 70.31 78 PRO A O 1
ATOM 558 N N . GLU A 1 79 ? 21.008 0.249 -16.913 1.00 65.25 79 GLU A N 1
ATOM 559 C CA . GLU A 1 79 ? 21.764 1.242 -17.683 1.00 65.25 79 GLU A CA 1
ATOM 560 C C . GLU A 1 79 ? 22.775 0.528 -18.597 1.00 65.25 79 GLU A C 1
ATOM 562 O O . GLU A 1 79 ? 23.962 0.424 -18.291 1.00 65.25 79 GLU A O 1
ATOM 567 N N . GLY A 1 80 ? 22.322 -0.039 -19.713 1.00 62.16 80 GLY A N 1
ATOM 568 C CA . GLY A 1 80 ? 23.238 -0.481 -20.770 1.00 62.16 80 GLY A CA 1
ATOM 569 C C . GLY A 1 80 ? 22.936 -1.846 -21.385 1.00 62.16 80 GLY A C 1
ATOM 570 O O . GLY A 1 80 ? 22.042 -2.558 -20.930 1.00 62.16 80 GLY A O 1
ATOM 571 N N . PRO A 1 81 ? 23.676 -2.221 -22.445 1.00 59.19 81 PRO A N 1
ATOM 572 C CA . PRO A 1 81 ? 23.453 -3.432 -23.227 1.00 59.19 81 PRO A CA 1
ATOM 573 C C . PRO A 1 81 ? 24.083 -4.654 -22.546 1.00 59.19 81 PRO A C 1
ATOM 575 O O . PRO A 1 81 ? 24.916 -5.345 -23.133 1.00 59.19 81 PRO A O 1
ATOM 578 N N . TRP A 1 82 ? 23.733 -4.911 -21.286 1.00 63.72 82 TRP A N 1
ATOM 579 C CA . TRP A 1 82 ? 24.078 -6.189 -20.676 1.00 63.72 82 TRP A CA 1
ATOM 580 C C . TRP A 1 82 ? 23.254 -7.280 -21.361 1.00 63.72 82 TRP A C 1
ATOM 582 O O . TRP A 1 82 ? 22.035 -7.172 -21.495 1.00 63.72 82 TRP A O 1
ATOM 592 N N . SER A 1 83 ? 23.923 -8.327 -21.833 1.00 64.88 83 SER A N 1
ATOM 593 C CA . SER A 1 83 ? 23.257 -9.518 -22.349 1.00 64.88 83 SER A CA 1
ATOM 594 C C . SER A 1 83 ? 23.501 -10.684 -21.399 1.00 64.88 83 SER A C 1
ATOM 596 O O . SER A 1 83 ? 24.611 -10.900 -20.903 1.00 64.88 83 SER A O 1
ATOM 598 N N . LEU A 1 84 ? 22.422 -11.407 -21.107 1.00 65.56 84 LEU A N 1
ATOM 599 C CA . LEU A 1 84 ? 22.450 -12.651 -20.351 1.00 65.56 84 LEU A CA 1
ATOM 600 C C . LEU A 1 84 ? 22.144 -13.782 -21.321 1.00 65.56 84 LEU A C 1
ATOM 602 O O . LEU A 1 84 ? 21.062 -13.824 -21.907 1.00 65.56 84 LEU A O 1
ATOM 606 N N . THR A 1 85 ? 23.089 -14.703 -21.472 1.00 64.44 85 THR A N 1
ATOM 607 C CA . THR A 1 85 ? 22.852 -15.942 -22.211 1.00 64.44 85 THR A CA 1
ATOM 608 C C . THR A 1 85 ? 22.594 -17.050 -21.202 1.00 64.44 85 THR A C 1
ATOM 610 O O . THR A 1 85 ? 23.451 -17.354 -20.370 1.00 64.44 85 THR A O 1
ATOM 613 N N . PHE A 1 86 ? 21.410 -17.655 -21.269 1.00 51.75 86 PHE A N 1
ATOM 614 C CA . PHE A 1 86 ? 21.043 -18.784 -20.420 1.00 51.75 86 PHE A CA 1
ATOM 615 C C . PHE A 1 86 ? 21.467 -20.101 -21.092 1.00 51.75 86 PHE A C 1
ATOM 617 O O . PHE A 1 86 ? 20.927 -20.477 -22.129 1.00 51.75 86 PHE A O 1
ATOM 624 N N . GLY A 1 87 ? 22.446 -20.787 -20.497 1.00 71.75 87 GLY A N 1
ATOM 625 C CA . GLY A 1 87 ? 22.893 -22.147 -20.833 1.00 71.75 87 GLY A CA 1
ATOM 626 C C . GLY A 1 87 ? 23.167 -22.952 -19.548 1.00 71.75 87 GLY A C 1
ATOM 627 O O . GLY A 1 87 ? 22.728 -22.524 -18.481 1.00 71.75 87 GLY A O 1
ATOM 628 N N . PRO A 1 88 ? 23.928 -24.067 -19.573 1.00 79.19 88 PRO A N 1
ATOM 629 C CA . PRO A 1 88 ? 24.316 -24.787 -18.347 1.00 79.19 88 PRO A CA 1
ATOM 630 C C . PRO A 1 88 ? 25.206 -23.948 -17.405 1.00 79.19 88 PRO A C 1
ATOM 632 O O . PRO A 1 88 ? 25.522 -24.368 -16.295 1.00 79.19 88 PRO A O 1
ATOM 635 N N . THR A 1 89 ? 25.625 -22.756 -17.834 1.00 58.72 89 THR A N 1
ATOM 636 C CA . THR A 1 89 ? 26.349 -21.770 -17.031 1.00 58.72 89 THR A CA 1
ATOM 637 C C . THR A 1 89 ? 25.814 -20.374 -17.336 1.00 58.72 89 THR A C 1
ATOM 639 O O . THR A 1 89 ? 25.669 -20.001 -18.502 1.00 58.72 89 THR A O 1
ATOM 642 N N . LEU A 1 90 ? 25.530 -19.597 -16.286 1.00 59.56 90 LEU A N 1
ATOM 643 C CA . LEU A 1 90 ? 25.134 -18.195 -16.401 1.00 59.56 90 LEU A CA 1
ATOM 644 C C . LEU A 1 90 ? 26.335 -17.366 -16.872 1.00 59.56 90 LEU A C 1
ATOM 646 O O . LEU A 1 90 ? 27.313 -17.229 -16.140 1.00 59.56 90 LEU A O 1
ATOM 650 N N . THR A 1 91 ? 26.253 -16.800 -18.077 1.00 57.97 91 THR A N 1
ATOM 651 C CA . THR A 1 91 ? 27.283 -15.896 -18.610 1.00 57.97 91 THR A CA 1
ATOM 652 C C . THR A 1 91 ? 26.731 -14.479 -18.692 1.00 57.97 91 THR A C 1
ATOM 654 O O . THR A 1 91 ? 25.696 -14.247 -19.319 1.00 57.97 91 THR A O 1
ATOM 657 N N . VAL A 1 92 ? 27.438 -13.536 -18.067 1.00 71.06 92 VAL A N 1
ATOM 658 C CA . VAL A 1 92 ? 27.097 -12.109 -18.048 1.00 71.06 92 VAL A CA 1
ATOM 659 C C . VAL A 1 92 ? 28.043 -11.364 -18.987 1.00 71.06 92 VAL A C 1
ATOM 661 O O . VAL A 1 92 ? 29.254 -11.376 -18.770 1.00 71.06 92 VAL A O 1
ATOM 664 N N . PHE A 1 93 ? 27.508 -10.710 -20.023 1.00 65.62 93 PHE A N 1
ATOM 665 C CA . PHE A 1 93 ? 28.282 -9.837 -20.909 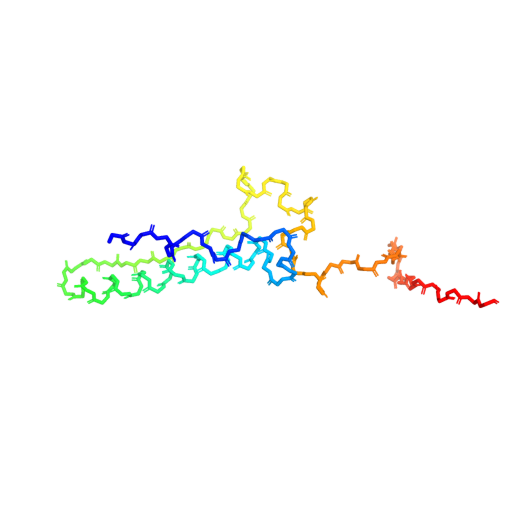1.00 65.62 93 PHE A CA 1
ATOM 666 C C . PHE A 1 93 ? 28.143 -8.383 -20.451 1.00 65.62 93 PHE A C 1
ATOM 668 O O . PHE A 1 93 ? 27.063 -7.798 -20.536 1.00 65.62 93 PHE A O 1
ATOM 675 N N . ALA A 1 94 ? 29.232 -7.798 -19.951 1.00 65.81 94 ALA A N 1
ATOM 676 C CA . ALA A 1 94 ? 29.279 -6.376 -19.629 1.00 65.81 94 ALA A CA 1
ATOM 677 C C . ALA A 1 94 ? 29.519 -5.537 -20.903 1.00 65.81 94 ALA A C 1
ATOM 679 O O . ALA A 1 94 ? 30.260 -5.982 -21.789 1.00 65.81 94 ALA A O 1
ATOM 680 N N . PRO A 1 95 ? 28.935 -4.327 -21.011 1.00 62.25 95 PRO A N 1
ATOM 681 C CA . PRO A 1 95 ? 29.230 -3.409 -22.108 1.00 62.25 95 PRO A CA 1
ATOM 682 C C . PRO A 1 95 ? 30.731 -3.093 -22.164 1.00 62.25 95 PRO A C 1
ATOM 684 O O . PRO A 1 95 ? 31.338 -2.756 -21.146 1.00 62.25 95 PRO A O 1
ATOM 687 N N . ARG A 1 96 ? 31.345 -3.212 -23.351 1.00 66.81 96 ARG A N 1
ATOM 688 C CA . ARG A 1 96 ? 32.738 -2.783 -23.552 1.00 66.81 96 ARG A CA 1
ATOM 689 C C . ARG A 1 96 ? 32.822 -1.260 -23.398 1.00 66.81 96 ARG A C 1
ATOM 691 O O . ARG A 1 96 ? 31.981 -0.579 -23.975 1.00 66.81 96 ARG A O 1
ATOM 698 N N . PRO A 1 97 ? 33.837 -0.723 -22.703 1.00 63.00 97 PRO A N 1
ATOM 699 C CA . PRO A 1 97 ? 34.139 0.697 -22.799 1.00 63.00 97 PRO A CA 1
ATOM 700 C C . PRO A 1 97 ? 34.607 1.010 -24.225 1.00 63.00 97 PRO A C 1
ATOM 702 O O . PRO A 1 97 ? 35.451 0.289 -24.771 1.00 63.00 97 PRO A O 1
ATOM 705 N N . ASP A 1 98 ? 34.051 2.066 -24.818 1.00 66.56 98 ASP A N 1
ATOM 706 C CA . ASP A 1 98 ? 34.499 2.588 -26.106 1.00 66.56 98 ASP A CA 1
ATOM 707 C C . ASP A 1 98 ? 35.989 2.937 -26.001 1.00 66.56 98 ASP A C 1
ATOM 709 O O . ASP A 1 98 ? 36.406 3.720 -25.143 1.00 66.56 98 ASP A O 1
ATOM 713 N N . ARG A 1 99 ? 36.819 2.298 -26.833 1.00 56.38 99 ARG A N 1
ATOM 714 C CA . ARG A 1 99 ? 38.214 2.719 -26.993 1.00 56.38 99 ARG A CA 1
ATOM 715 C C . ARG A 1 99 ? 38.258 3.964 -27.885 1.00 56.38 99 ARG A C 1
ATOM 717 O O . ARG A 1 99 ? 37.478 4.011 -28.835 1.00 56.38 99 ARG A O 1
ATOM 724 N N . PRO A 1 100 ? 39.166 4.915 -27.604 1.00 61.31 100 PRO A N 1
ATOM 725 C CA . PRO A 1 100 ? 39.441 6.029 -28.506 1.00 61.31 100 PRO A CA 1
ATOM 726 C C . PRO A 1 100 ? 40.001 5.552 -29.851 1.00 61.31 100 PRO A C 1
ATOM 728 O O . PRO A 1 100 ? 40.650 4.476 -29.882 1.00 61.31 100 PRO A O 1
#